Protein AF-A0AAW6P1J0-F1 (afdb_monomer_lite)

pLDDT: mean 87.45, std 14.83, range [31.5, 98.81]

Foldseek 3Di:
DDDCPDCCVVVVHFALLVCLLCPLPDPDPPHRDCAGPLRPPRSLCVVLVVDDQVCNLVSLQVSLVCRLVRCCVPPLRCVVVDPPDDPPRDPAQAPPSSLSSCLLSVHDNVPRLPGPRYPNVVNVVSVPDDDPSHDPPDDDD

Radius of gyration: 16.3 Å; chains: 1; bounding box: 48×37×39 Å

Organism: NCBI:txid53408

Sequence (141 aa):
MHFLDYCNEDMGVRDGLLERLVAPFVPGRGTPPDTATRHLPYRKLFKVFDAAPEKRPALMAKYLDEWYHASRREPYIDQHALENRTDHFFYGYWSWEAAAVTWLLNIDDSSYRDKPFYPRDLMDFARRTPNDAAPSSAPPL

Structure (mmCIF, N/CA/C/O backbone):
data_AF-A0AAW6P1J0-F1
#
_entry.id   AF-A0AAW6P1J0-F1
#
loop_
_atom_site.group_PDB
_atom_site.id
_atom_site.type_symbol
_atom_site.label_atom_id
_atom_site.label_alt_id
_atom_site.label_comp_id
_atom_site.label_asym_id
_atom_site.label_entity_id
_atom_site.label_seq_id
_atom_site.pdbx_PDB_ins_code
_atom_site.Cartn_x
_atom_site.Cartn_y
_atom_site.Cartn_z
_atom_site.occupancy
_atom_site.B_iso_or_equiv
_atom_site.auth_seq_id
_atom_site.auth_comp_id
_atom_site.auth_asym_id
_atom_site.auth_atom_id
_atom_site.pdbx_PDB_model_num
ATOM 1 N N . MET A 1 1 ? 4.643 0.492 22.920 1.00 54.47 1 MET A N 1
ATOM 2 C CA . MET A 1 1 ? 5.483 0.613 21.709 1.00 54.47 1 MET A CA 1
ATOM 3 C C . MET A 1 1 ? 5.644 2.094 21.404 1.00 54.47 1 MET A C 1
ATOM 5 O O . MET A 1 1 ? 4.637 2.786 21.431 1.00 54.47 1 MET A O 1
ATOM 9 N N . HIS A 1 2 ? 6.866 2.596 21.206 1.00 63.38 2 HIS A N 1
ATOM 10 C CA . HIS A 1 2 ? 7.088 3.990 20.802 1.00 63.38 2 HIS A CA 1
ATOM 11 C C . HIS A 1 2 ? 7.192 4.021 19.277 1.00 63.38 2 HIS A C 1
ATOM 13 O O . HIS A 1 2 ? 8.059 3.357 18.712 1.00 63.38 2 HIS A O 1
ATOM 19 N N . PHE A 1 3 ? 6.287 4.730 18.608 1.00 70.06 3 PHE A N 1
ATOM 20 C CA . PHE A 1 3 ? 6.390 4.963 17.171 1.00 70.06 3 PHE A CA 1
ATOM 21 C C . PHE A 1 3 ? 7.527 5.955 16.929 1.00 70.06 3 PHE A C 1
ATOM 23 O O . PHE A 1 3 ? 7.553 7.028 17.531 1.00 70.06 3 PHE A O 1
ATOM 30 N N . LEU A 1 4 ? 8.522 5.562 16.136 1.00 70.69 4 LEU A N 1
ATOM 31 C CA . LEU A 1 4 ? 9.634 6.441 15.791 1.00 70.69 4 LEU A CA 1
ATOM 32 C C . LEU A 1 4 ? 9.227 7.292 14.585 1.00 70.69 4 LEU A C 1
ATOM 34 O O . LEU A 1 4 ? 9.418 6.875 13.446 1.00 70.69 4 LEU A O 1
ATOM 38 N N . ASP A 1 5 ? 8.678 8.475 14.849 1.00 75.62 5 ASP A N 1
ATOM 39 C CA . ASP A 1 5 ? 8.326 9.465 13.825 1.00 75.62 5 ASP A CA 1
ATOM 40 C C . ASP A 1 5 ? 9.413 10.539 13.696 1.00 75.62 5 ASP A C 1
ATOM 42 O O . ASP A 1 5 ? 9.222 11.712 14.011 1.00 75.62 5 ASP A O 1
ATOM 46 N N . TYR A 1 6 ? 10.620 10.103 13.333 1.00 77.75 6 TYR A N 1
ATOM 47 C CA . TYR A 1 6 ? 11.817 10.939 13.408 1.00 77.75 6 TYR A CA 1
ATOM 48 C C . TYR A 1 6 ? 11.698 12.199 12.534 1.00 77.75 6 TYR A C 1
ATOM 50 O O . TYR A 1 6 ? 11.641 12.104 11.309 1.00 77.75 6 TYR A O 1
ATOM 58 N N . CYS A 1 7 ? 11.680 13.371 13.180 1.00 79.56 7 CYS A N 1
ATOM 59 C CA . CYS A 1 7 ? 11.594 14.716 12.591 1.00 79.56 7 CYS A CA 1
ATOM 60 C C . CYS A 1 7 ? 10.341 15.032 11.752 1.00 79.56 7 CYS A C 1
ATOM 62 O O . CYS A 1 7 ? 10.168 16.181 11.356 1.00 79.56 7 CYS A O 1
ATOM 64 N N . ASN A 1 8 ? 9.452 14.076 11.490 1.00 81.44 8 ASN A N 1
ATOM 65 C CA . ASN A 1 8 ? 8.243 14.312 10.698 1.00 81.44 8 ASN A CA 1
ATOM 66 C C . ASN A 1 8 ? 7.275 15.267 11.412 1.00 81.44 8 ASN A C 1
ATOM 68 O O . ASN A 1 8 ? 6.837 16.249 10.811 1.00 81.44 8 ASN A O 1
ATOM 72 N N . GLU A 1 9 ? 7.010 15.041 12.705 1.00 77.88 9 GLU A N 1
ATOM 73 C CA . GLU A 1 9 ? 6.205 15.954 13.532 1.00 77.88 9 GLU A CA 1
ATOM 74 C C . GLU A 1 9 ? 6.817 17.359 13.589 1.00 77.88 9 GLU A C 1
ATOM 76 O O . GLU A 1 9 ? 6.122 18.337 13.310 1.00 77.88 9 GLU A O 1
ATOM 81 N N . ASP A 1 10 ? 8.124 17.456 13.854 1.00 83.00 10 ASP A N 1
ATOM 82 C CA . ASP A 1 10 ? 8.849 18.732 13.947 1.00 83.00 10 ASP A CA 1
ATOM 83 C C . ASP A 1 10 ? 8.834 19.517 12.626 1.00 83.00 10 ASP A C 1
ATOM 85 O O . ASP A 1 10 ? 8.790 20.747 12.618 1.00 83.00 10 ASP A O 1
ATOM 89 N N . MET A 1 11 ? 8.854 18.812 11.492 1.00 85.12 11 MET A N 1
ATOM 90 C CA . MET A 1 11 ? 8.781 19.405 10.155 1.00 85.12 11 MET A CA 1
ATOM 91 C C . MET A 1 11 ? 7.340 19.652 9.682 1.00 85.12 11 MET A C 1
ATOM 93 O O . MET A 1 11 ? 7.142 20.164 8.578 1.00 85.12 11 MET A O 1
ATOM 97 N N . GLY A 1 12 ? 6.328 19.285 10.475 1.00 84.38 12 GLY A N 1
ATOM 98 C CA . GLY A 1 12 ? 4.919 19.380 10.089 1.00 84.38 12 GLY A CA 1
ATOM 99 C C . GLY A 1 12 ? 4.545 18.472 8.911 1.00 84.38 12 GLY A C 1
ATOM 100 O O . GLY A 1 12 ? 3.586 18.756 8.189 1.00 84.38 12 GLY A O 1
ATOM 101 N N . VAL A 1 13 ? 5.301 17.394 8.689 1.00 86.19 13 VAL A N 1
ATOM 102 C CA . VAL A 1 13 ? 5.110 16.442 7.591 1.00 86.19 13 VAL A CA 1
ATOM 103 C C . VAL A 1 13 ? 4.441 15.188 8.134 1.00 86.19 13 VAL A C 1
ATOM 105 O O . VAL A 1 13 ? 4.951 14.541 9.037 1.00 86.19 13 VAL A O 1
ATOM 108 N N . ARG A 1 14 ? 3.308 14.802 7.545 1.00 89.38 14 ARG A N 1
ATOM 109 C CA . ARG A 1 14 ? 2.645 13.524 7.830 1.00 89.38 14 ARG A CA 1
ATOM 110 C C . ARG A 1 14 ? 2.297 12.832 6.525 1.00 89.38 14 ARG A C 1
ATOM 112 O O . ARG A 1 14 ? 1.667 13.431 5.653 1.00 89.38 14 ARG A O 1
ATOM 119 N N . ASP A 1 15 ? 2.710 11.579 6.388 1.00 93.00 15 ASP A N 1
ATOM 120 C CA . ASP A 1 15 ? 2.402 10.776 5.208 1.00 93.00 15 ASP A CA 1
ATOM 121 C C . ASP A 1 15 ? 1.063 10.056 5.397 1.00 93.00 15 ASP A C 1
ATOM 123 O O . ASP A 1 15 ? 0.881 9.281 6.332 1.00 93.00 15 ASP A O 1
ATOM 127 N N . GLY A 1 16 ? 0.116 10.291 4.492 1.00 94.81 16 GLY A N 1
ATOM 128 C CA . GLY A 1 16 ? -1.230 9.740 4.586 1.00 94.81 16 GLY A CA 1
ATOM 129 C C . GLY A 1 16 ? -1.311 8.215 4.541 1.00 94.81 16 GLY A C 1
ATOM 130 O O . GLY A 1 16 ? -2.282 7.663 5.059 1.00 94.81 16 GLY A O 1
ATOM 131 N N . LEU A 1 17 ? -0.338 7.516 3.941 1.00 96.19 17 LEU A N 1
ATOM 132 C CA . LEU A 1 17 ? -0.296 6.053 3.978 1.00 96.19 17 LEU A CA 1
ATOM 133 C C . LEU A 1 17 ? 0.261 5.576 5.316 1.00 96.19 17 LEU A C 1
ATOM 135 O O . LEU A 1 17 ? -0.336 4.694 5.929 1.00 96.19 17 LEU A O 1
ATOM 139 N N . LEU A 1 18 ? 1.364 6.169 5.780 1.00 93.56 18 LEU A N 1
ATOM 140 C CA . LEU A 1 18 ? 1.956 5.803 7.068 1.00 93.56 18 LEU A CA 1
ATOM 141 C C . LEU A 1 18 ? 0.975 6.046 8.216 1.00 93.56 18 LEU A C 1
ATOM 143 O O . LEU A 1 18 ? 0.751 5.136 9.005 1.00 93.56 18 LEU A O 1
ATOM 147 N N . GLU A 1 19 ? 0.315 7.206 8.256 1.00 93.44 19 GLU A N 1
ATOM 148 C CA . GLU A 1 19 ? -0.682 7.530 9.287 1.00 93.44 19 GLU A CA 1
ATOM 149 C C . GLU A 1 19 ? -1.848 6.525 9.296 1.00 93.44 19 GLU A C 1
ATOM 151 O O . GLU A 1 19 ? -2.294 6.100 10.359 1.00 93.44 19 GLU A O 1
ATOM 156 N N . ARG A 1 20 ? -2.301 6.058 8.123 1.00 95.00 20 ARG A N 1
ATOM 157 C CA . ARG A 1 20 ? -3.322 4.997 8.028 1.00 95.00 20 ARG A CA 1
ATOM 158 C C . ARG A 1 20 ? -2.809 3.642 8.525 1.00 95.00 20 ARG A C 1
ATOM 160 O O . ARG A 1 20 ? -3.563 2.911 9.162 1.00 95.00 20 ARG A O 1
ATOM 167 N N . LEU A 1 21 ? -1.548 3.304 8.244 1.00 94.31 21 LEU A N 1
ATOM 168 C CA . LEU A 1 21 ? -0.937 2.043 8.675 1.00 94.31 21 LEU A CA 1
ATOM 169 C C . LEU A 1 21 ? -0.724 1.986 10.191 1.00 94.31 21 LEU A C 1
ATOM 171 O O . LEU A 1 21 ? -0.869 0.920 10.786 1.00 94.31 21 LEU A O 1
ATOM 175 N N . VAL A 1 22 ? -0.388 3.116 10.819 1.00 91.31 22 VAL A N 1
ATOM 176 C CA . VAL A 1 22 ? -0.044 3.156 12.249 1.00 91.31 22 VAL A CA 1
ATOM 177 C C . VAL A 1 22 ? -1.216 3.502 13.160 1.00 91.31 22 VAL A C 1
ATOM 179 O O . VAL A 1 22 ? -1.124 3.252 14.361 1.00 91.31 22 VAL A O 1
ATOM 182 N N . ALA A 1 23 ? -2.319 4.028 12.615 1.00 91.25 23 ALA A N 1
ATOM 183 C CA . ALA A 1 23 ? -3.485 4.460 13.388 1.00 91.25 23 ALA A CA 1
ATOM 184 C C . ALA A 1 23 ? -3.994 3.423 14.414 1.00 91.25 23 ALA A C 1
ATOM 186 O O . ALA A 1 23 ? -4.308 3.827 15.534 1.00 91.25 23 ALA A O 1
ATOM 187 N N . PRO A 1 24 ? -4.030 2.104 14.121 1.00 89.75 24 PRO A N 1
ATOM 188 C CA . PRO A 1 24 ? -4.471 1.117 15.112 1.00 89.75 24 PRO A CA 1
ATOM 189 C C . PRO A 1 24 ? -3.508 0.916 16.292 1.00 89.75 24 PRO A C 1
ATOM 191 O O . PRO A 1 24 ? -3.913 0.391 17.325 1.00 89.75 24 PRO A O 1
ATOM 194 N N . PHE A 1 25 ? -2.245 1.324 16.154 1.00 87.88 25 PHE A N 1
ATOM 195 C CA . PHE A 1 25 ? -1.186 1.090 17.143 1.00 87.88 25 PHE A CA 1
ATOM 196 C C . PHE A 1 25 ? -0.780 2.361 17.901 1.00 87.88 25 PHE A C 1
ATOM 198 O O . PHE A 1 25 ? -0.164 2.272 18.964 1.00 87.88 25 PHE A O 1
ATOM 205 N N . VAL A 1 26 ? -1.093 3.540 17.354 1.00 87.81 26 VAL A N 1
ATOM 206 C CA . VAL A 1 26 ? -0.670 4.841 17.886 1.00 87.81 26 VAL A CA 1
ATOM 207 C C . VAL A 1 26 ? -1.879 5.784 17.946 1.00 87.81 26 VAL A C 1
ATOM 209 O O . VAL A 1 26 ? -2.178 6.471 16.965 1.00 87.81 26 VAL A O 1
ATOM 212 N N . PRO A 1 27 ? -2.613 5.825 19.075 1.00 84.75 27 PRO A N 1
ATOM 213 C CA . PRO A 1 27 ? -3.771 6.701 19.212 1.00 84.75 27 PRO A CA 1
ATOM 214 C C . PRO A 1 27 ? -3.357 8.179 19.260 1.00 84.75 27 PRO A C 1
ATOM 216 O O . PRO A 1 27 ? -2.211 8.518 19.546 1.00 84.75 27 PRO A O 1
ATOM 219 N N . GLY A 1 28 ? -4.313 9.080 19.015 1.00 86.56 28 GLY A N 1
ATOM 220 C CA . GLY A 1 28 ? -4.110 10.524 19.192 1.00 86.56 28 GLY A CA 1
ATOM 221 C C . GLY A 1 28 ? -3.412 11.247 18.035 1.00 86.56 28 GLY A C 1
ATOM 222 O O . GLY A 1 28 ? -3.165 12.442 18.146 1.00 86.56 28 GLY A O 1
ATOM 223 N N . ARG A 1 29 ? -3.150 10.574 16.906 1.00 85.25 29 ARG A N 1
ATOM 224 C CA . ARG A 1 29 ? -2.533 11.197 15.716 1.00 85.25 29 ARG A CA 1
ATOM 225 C C . ARG A 1 29 ? -3.507 11.972 14.814 1.00 85.25 29 ARG A C 1
ATOM 227 O O . ARG A 1 29 ? -3.082 12.686 13.907 1.00 85.25 29 ARG A O 1
ATOM 234 N N . GLY A 1 30 ? -4.810 11.903 15.090 1.00 88.38 30 GLY A N 1
ATOM 235 C CA . GLY A 1 30 ? -5.856 12.611 14.341 1.00 88.38 30 GLY A CA 1
ATOM 236 C C . GLY A 1 30 ? -6.164 11.986 12.976 1.00 88.38 30 GLY A C 1
ATOM 237 O O . GLY A 1 30 ? -5.830 10.833 12.718 1.00 88.38 30 GLY A O 1
ATOM 238 N N . THR A 1 31 ? -6.838 12.741 12.104 1.00 90.75 31 THR A N 1
ATOM 239 C CA . THR A 1 31 ? -7.212 12.265 10.763 1.00 90.75 31 THR A CA 1
ATOM 240 C C . THR A 1 31 ? -5.980 12.173 9.854 1.00 90.75 31 THR A C 1
ATOM 242 O O . THR A 1 31 ? -5.281 13.183 9.698 1.00 90.75 31 THR A O 1
ATOM 245 N N . PRO A 1 32 ? -5.718 11.012 9.219 1.00 92.94 32 PRO A N 1
ATOM 246 C CA . PRO A 1 32 ? -4.639 10.871 8.250 1.00 92.94 32 PRO A CA 1
ATOM 247 C C . PRO A 1 32 ? -4.781 11.862 7.084 1.00 92.94 32 PRO A C 1
ATOM 249 O O . PRO A 1 32 ? -5.886 12.024 6.562 1.00 92.94 32 PRO A O 1
ATOM 252 N N . PRO A 1 33 ? -3.690 12.496 6.622 1.00 94.00 33 PRO A N 1
ATOM 253 C CA . PRO A 1 33 ? -3.727 13.351 5.441 1.00 94.00 33 PRO A CA 1
ATOM 254 C C . PRO A 1 33 ? -4.191 12.606 4.187 1.00 94.00 33 PRO A C 1
ATOM 256 O O . PRO A 1 33 ? -3.909 11.421 4.000 1.00 94.00 33 PRO A O 1
ATOM 259 N N . ASP A 1 34 ? -4.802 13.332 3.255 1.00 93.50 34 ASP A N 1
ATOM 2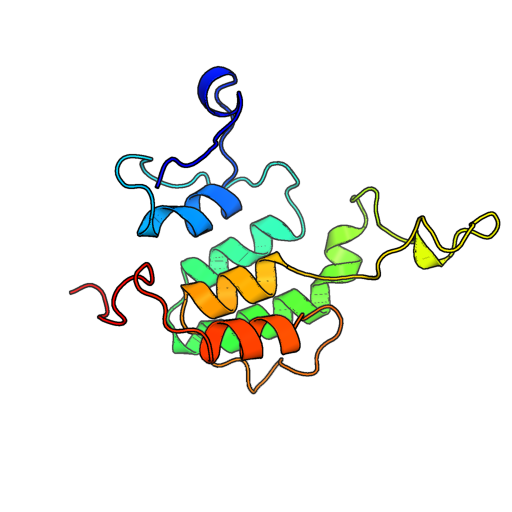60 C CA . ASP A 1 34 ? -5.131 12.818 1.922 1.00 93.50 34 ASP A CA 1
ATOM 261 C C . ASP A 1 34 ? -3.988 13.003 0.924 1.00 93.50 34 ASP A C 1
ATOM 263 O O . ASP A 1 34 ? -4.201 12.999 -0.285 1.00 93.50 34 ASP A O 1
ATOM 267 N N . THR A 1 35 ? -2.749 13.124 1.391 1.00 93.50 35 THR A N 1
ATOM 268 C CA . THR A 1 35 ? -1.534 13.168 0.571 1.00 93.50 35 THR A CA 1
ATOM 269 C C . THR A 1 35 ? -0.533 12.132 1.068 1.00 93.50 35 THR A C 1
ATOM 271 O O . THR A 1 35 ? -0.430 11.880 2.261 1.00 93.50 35 THR A O 1
ATOM 274 N N . ALA A 1 36 ? 0.213 11.521 0.149 1.00 92.75 36 ALA A N 1
ATOM 275 C CA . ALA A 1 36 ? 1.404 10.736 0.472 1.00 92.75 36 ALA A CA 1
ATOM 276 C C . ALA A 1 36 ? 2.632 11.533 0.020 1.00 92.75 36 ALA A C 1
ATOM 278 O O . ALA A 1 36 ? 2.583 12.151 -1.048 1.00 92.75 36 ALA A O 1
ATOM 279 N N . THR A 1 37 ? 3.724 11.492 0.781 1.00 90.19 37 THR A N 1
ATOM 280 C CA . THR A 1 37 ? 4.973 12.230 0.527 1.00 90.19 37 THR A CA 1
ATOM 281 C C . THR A 1 37 ? 5.528 11.925 -0.862 1.00 90.19 37 THR A C 1
ATOM 283 O O . THR A 1 37 ? 5.946 12.821 -1.591 1.00 90.19 37 THR A O 1
ATOM 286 N N . ARG A 1 38 ? 5.459 10.655 -1.272 1.00 89.50 38 ARG A N 1
ATOM 287 C CA . ARG A 1 38 ? 5.860 10.185 -2.608 1.00 89.50 38 ARG A CA 1
ATOM 288 C C . ARG A 1 38 ? 4.692 10.069 -3.597 1.00 89.50 38 ARG A C 1
ATOM 290 O O . ARG A 1 38 ? 4.854 9.596 -4.710 1.00 89.50 38 ARG A O 1
ATOM 297 N N . HIS A 1 39 ? 3.503 10.545 -3.230 1.00 93.50 39 HIS A N 1
ATOM 298 C CA . HIS A 1 39 ? 2.276 10.498 -4.027 1.00 93.50 39 HIS A CA 1
ATOM 299 C C . HIS A 1 39 ? 1.968 9.113 -4.635 1.00 93.50 39 HIS A C 1
ATOM 301 O O . HIS A 1 39 ? 1.300 8.320 -3.981 1.00 93.50 39 HIS A O 1
ATOM 307 N N . LEU A 1 40 ? 2.399 8.804 -5.865 1.00 95.31 40 LEU A N 1
ATOM 308 C CA . LEU A 1 40 ? 2.192 7.487 -6.485 1.00 95.31 40 LEU A CA 1
ATOM 309 C C . LEU A 1 40 ? 3.390 6.559 -6.221 1.00 95.31 40 LEU A C 1
ATOM 311 O O . LEU A 1 40 ? 4.516 7.033 -6.255 1.00 95.31 40 LEU A O 1
ATOM 315 N N . PRO A 1 41 ? 3.163 5.248 -6.024 1.00 95.62 41 PRO A N 1
ATOM 316 C CA . PRO A 1 41 ? 1.873 4.556 -6.101 1.00 95.62 41 PRO A CA 1
ATOM 317 C C . PRO A 1 41 ? 1.021 4.717 -4.830 1.00 95.62 41 PRO A C 1
ATOM 319 O O . PRO A 1 41 ? -0.187 4.508 -4.879 1.00 95.62 41 PRO A O 1
ATOM 322 N N . TYR A 1 42 ? 1.625 5.131 -3.718 1.00 96.75 42 TYR A N 1
ATOM 323 C CA . TYR A 1 42 ? 1.109 5.038 -2.346 1.00 96.75 42 TYR A CA 1
ATOM 324 C C . TYR A 1 42 ? -0.299 5.607 -2.125 1.00 96.75 42 TYR A C 1
ATOM 326 O O . TYR A 1 42 ? -1.153 4.941 -1.544 1.00 96.75 42 TYR A O 1
ATOM 334 N N . ARG A 1 43 ? -0.605 6.788 -2.673 1.00 96.25 43 ARG A N 1
ATOM 335 C CA . ARG A 1 43 ? -1.931 7.426 -2.586 1.00 96.25 43 ARG A CA 1
ATOM 336 C C . ARG A 1 43 ? -3.050 6.532 -3.130 1.00 96.25 43 ARG A C 1
ATOM 338 O O . ARG A 1 43 ? -4.185 6.618 -2.668 1.00 96.25 43 ARG A O 1
ATOM 345 N N . LYS A 1 44 ? -2.767 5.654 -4.104 1.00 97.19 44 LYS A N 1
ATOM 346 C CA . LYS A 1 44 ? -3.779 4.736 -4.659 1.00 97.19 44 LYS A CA 1
ATOM 347 C C . LYS A 1 44 ? -4.318 3.757 -3.616 1.00 97.19 44 LYS A C 1
ATOM 349 O O . LYS A 1 44 ? -5.392 3.217 -3.859 1.00 97.19 44 LYS A O 1
ATOM 354 N N . LEU A 1 45 ? -3.626 3.539 -2.496 1.00 98.12 45 LEU A N 1
ATOM 355 C CA . LEU A 1 45 ? -4.095 2.670 -1.417 1.00 98.12 45 LEU A CA 1
ATOM 356 C C . LEU A 1 45 ? -5.156 3.331 -0.532 1.00 98.12 45 LEU A C 1
ATOM 358 O O . LEU A 1 45 ? -5.881 2.610 0.138 1.00 98.12 45 LEU A O 1
ATOM 362 N N . PHE A 1 46 ? -5.329 4.659 -0.556 1.00 98.00 46 PHE A N 1
ATOM 363 C CA . PHE A 1 46 ? -6.286 5.339 0.337 1.00 98.00 46 PHE A CA 1
ATOM 364 C C . PHE A 1 46 ? -7.715 4.830 0.132 1.00 98.00 46 PHE A C 1
ATOM 366 O O . PHE A 1 46 ? -8.372 4.426 1.084 1.00 98.00 46 PHE A O 1
ATOM 373 N N . LYS A 1 47 ? -8.124 4.656 -1.131 1.00 97.50 47 LYS A N 1
ATOM 374 C CA . LYS A 1 47 ? -9.424 4.064 -1.484 1.00 97.50 47 LYS A CA 1
ATOM 375 C C . LYS A 1 47 ? -9.629 2.638 -0.952 1.00 97.50 47 LYS A C 1
ATOM 377 O O . LYS A 1 47 ? -10.761 2.184 -0.919 1.00 97.50 47 LYS A O 1
ATOM 382 N N . VAL A 1 48 ? -8.562 1.899 -0.623 1.00 98.38 48 VAL A N 1
ATOM 383 C CA . VAL A 1 48 ? -8.664 0.553 -0.032 1.00 98.38 48 VAL A CA 1
ATOM 384 C C . VAL A 1 48 ? -9.063 0.662 1.438 1.00 98.38 48 VAL A C 1
ATOM 386 O O . VAL A 1 48 ? -9.920 -0.097 1.884 1.00 98.38 48 VAL A O 1
ATOM 389 N N . PHE A 1 49 ? -8.505 1.637 2.161 1.00 97.62 49 PHE A N 1
ATOM 390 C CA . PHE A 1 49 ? -8.910 1.946 3.535 1.00 97.62 49 PHE A CA 1
ATOM 391 C C . PHE A 1 49 ? -10.359 2.438 3.595 1.00 97.62 49 PHE A C 1
ATOM 393 O O . PHE A 1 49 ? -11.122 1.976 4.440 1.00 97.62 49 PHE A O 1
ATOM 400 N N . ASP A 1 50 ? -10.753 3.294 2.651 1.00 96.75 50 ASP A N 1
ATOM 401 C CA . ASP A 1 50 ? -12.098 3.887 2.611 1.00 96.75 50 ASP A CA 1
ATOM 402 C C . ASP A 1 50 ? -13.174 2.918 2.077 1.00 96.75 50 ASP A C 1
ATOM 404 O O . ASP A 1 50 ? -14.373 3.185 2.161 1.00 96.75 50 ASP A O 1
ATOM 408 N N . ALA A 1 51 ? -12.769 1.791 1.484 1.00 97.94 51 ALA A N 1
ATOM 409 C CA . ALA A 1 51 ? -13.686 0.827 0.893 1.00 97.94 51 ALA A CA 1
ATOM 410 C C . ALA A 1 51 ? -14.262 -0.157 1.919 1.00 97.94 51 ALA A C 1
ATOM 412 O O . ALA A 1 51 ? -13.580 -0.608 2.846 1.00 97.94 51 ALA A O 1
ATOM 413 N N . ALA A 1 52 ? -15.504 -0.575 1.656 1.00 97.94 52 ALA A N 1
ATOM 414 C CA . ALA A 1 52 ? -16.123 -1.725 2.308 1.00 97.94 52 ALA A CA 1
ATOM 415 C C . ALA A 1 52 ? -15.279 -3.001 2.090 1.00 97.94 52 ALA A C 1
ATOM 417 O O . ALA A 1 52 ? -14.699 -3.142 1.001 1.00 97.94 52 ALA A O 1
ATOM 418 N N . PRO A 1 53 ? -15.206 -3.922 3.075 1.00 98.06 53 PRO A N 1
ATOM 419 C CA . PRO A 1 53 ? -14.326 -5.094 3.036 1.00 98.06 53 PRO A CA 1
ATOM 420 C C . PRO A 1 53 ? -14.400 -5.902 1.736 1.00 98.06 53 PRO A C 1
ATOM 422 O O . PRO A 1 53 ? -13.369 -6.270 1.181 1.00 98.06 53 PRO A O 1
ATOM 425 N N . GLU A 1 54 ? -15.595 -6.077 1.176 1.00 97.75 54 GLU A N 1
ATOM 426 C CA . GLU A 1 54 ? -15.863 -6.899 -0.010 1.00 97.75 54 GLU A CA 1
ATOM 427 C C . GLU A 1 54 ? -15.270 -6.294 -1.292 1.00 97.75 54 GLU A C 1
ATOM 429 O O . GLU A 1 54 ? -15.026 -6.991 -2.275 1.00 97.75 54 GLU A O 1
ATOM 434 N N . LYS A 1 55 ? -15.018 -4.979 -1.298 1.00 98.56 55 LYS A N 1
ATOM 435 C CA . LYS A 1 55 ? -14.428 -4.261 -2.438 1.00 98.56 55 LYS A CA 1
ATOM 436 C C . LYS A 1 55 ? -12.903 -4.203 -2.369 1.00 98.56 55 LYS A C 1
ATOM 438 O O . LYS A 1 55 ? -12.258 -3.934 -3.385 1.00 98.56 55 LYS A O 1
ATOM 443 N N . ARG A 1 56 ? -12.313 -4.431 -1.191 1.00 98.69 56 ARG A N 1
ATOM 444 C CA . ARG A 1 56 ? -10.868 -4.281 -0.963 1.00 98.69 56 ARG A CA 1
ATOM 445 C C . ARG A 1 56 ? -10.022 -5.231 -1.818 1.00 98.69 56 ARG A C 1
ATOM 447 O O . ARG A 1 56 ? -9.074 -4.722 -2.419 1.00 98.69 56 ARG A O 1
ATOM 454 N N . PRO A 1 57 ? -10.358 -6.531 -1.988 1.00 98.75 57 PRO A N 1
ATOM 455 C CA . PRO A 1 57 ? -9.553 -7.431 -2.816 1.00 98.75 57 PRO A CA 1
ATOM 456 C C . PRO A 1 57 ? -9.414 -6.956 -4.265 1.00 98.75 57 PRO A C 1
ATOM 458 O O . PRO A 1 57 ? -8.311 -6.892 -4.802 1.00 98.75 57 PRO A O 1
ATOM 461 N N . ALA A 1 58 ? -10.515 -6.515 -4.882 1.00 98.69 58 ALA A N 1
ATOM 462 C CA . ALA A 1 58 ? -10.499 -6.003 -6.252 1.00 98.69 58 ALA A CA 1
ATOM 463 C C . ALA A 1 58 ? -9.666 -4.714 -6.387 1.00 98.69 58 ALA A C 1
ATOM 465 O O . ALA A 1 58 ? -8.966 -4.510 -7.382 1.00 98.69 58 ALA A O 1
ATOM 466 N N . LEU A 1 59 ? -9.711 -3.836 -5.380 1.00 98.81 59 LEU A N 1
ATOM 467 C CA . LEU A 1 59 ? -8.910 -2.612 -5.364 1.00 98.81 59 LEU A CA 1
ATOM 468 C C . LEU A 1 59 ? -7.415 -2.899 -5.172 1.00 98.81 59 LEU A C 1
ATOM 470 O O . LEU A 1 59 ? -6.605 -2.231 -5.817 1.00 98.81 59 LEU A O 1
ATOM 474 N N . MET A 1 60 ? -7.067 -3.887 -4.343 1.00 98.75 60 MET A N 1
ATOM 475 C CA . MET A 1 60 ? -5.696 -4.373 -4.156 1.00 98.75 60 MET A CA 1
ATOM 476 C C . MET A 1 60 ? -5.149 -5.026 -5.425 1.00 98.75 60 MET A C 1
ATOM 478 O O . MET A 1 60 ? -4.047 -4.694 -5.859 1.00 98.75 60 MET A O 1
ATOM 482 N N . ALA A 1 61 ? -5.942 -5.875 -6.080 1.00 98.62 61 ALA A N 1
ATOM 483 C CA . ALA A 1 61 ? -5.578 -6.490 -7.351 1.00 98.62 61 ALA A CA 1
ATOM 484 C C . ALA A 1 61 ? -5.243 -5.425 -8.409 1.00 98.62 61 ALA A C 1
ATOM 486 O O . ALA A 1 61 ? -4.172 -5.466 -9.013 1.00 98.62 61 ALA A O 1
ATOM 487 N N . LYS A 1 62 ? -6.113 -4.415 -8.555 1.00 98.62 62 LYS A N 1
ATOM 488 C CA . LYS A 1 62 ? -5.883 -3.282 -9.461 1.00 98.62 62 LYS A CA 1
ATOM 489 C C . LYS A 1 62 ? -4.650 -2.461 -9.077 1.00 98.62 62 LYS A C 1
ATOM 491 O O . LYS A 1 62 ? -3.944 -1.970 -9.950 1.00 98.62 62 LYS A O 1
ATOM 496 N N . TYR A 1 63 ? -4.412 -2.261 -7.784 1.00 98.56 63 TYR A N 1
ATOM 497 C CA . TYR A 1 63 ? -3.233 -1.545 -7.307 1.00 98.56 63 TYR A CA 1
ATOM 498 C C . TYR A 1 63 ? -1.938 -2.247 -7.733 1.00 98.56 63 TYR A C 1
ATOM 500 O O . TYR A 1 63 ? -1.048 -1.584 -8.259 1.00 98.56 63 TYR A O 1
ATOM 508 N N . LEU A 1 64 ? -1.865 -3.570 -7.560 1.00 98.50 64 LEU A N 1
ATOM 509 C CA . LEU A 1 64 ? -0.702 -4.376 -7.937 1.00 98.50 64 LEU A CA 1
ATOM 510 C C . LEU A 1 64 ? -0.474 -4.391 -9.455 1.00 98.50 64 LEU A C 1
ATOM 512 O O . LEU A 1 64 ? 0.666 -4.256 -9.889 1.00 98.50 64 LEU A O 1
ATOM 516 N N . ASP A 1 65 ? -1.544 -4.449 -10.258 1.00 98.31 65 ASP A N 1
ATOM 517 C CA . ASP A 1 65 ? -1.452 -4.340 -11.726 1.00 98.31 65 ASP A CA 1
ATOM 518 C C . ASP A 1 65 ? -0.858 -2.998 -12.180 1.00 98.31 65 ASP A C 1
ATOM 520 O O . ASP A 1 65 ? -0.150 -2.913 -13.182 1.00 98.31 65 ASP A O 1
ATOM 524 N N . GLU A 1 66 ? -1.131 -1.929 -11.433 1.00 97.62 66 GLU A N 1
ATOM 525 C CA . GLU A 1 66 ? -0.662 -0.581 -11.746 1.00 97.62 66 GLU A CA 1
ATOM 526 C C . GLU A 1 66 ? 0.671 -0.232 -11.066 1.00 97.62 66 GLU A C 1
ATOM 528 O O . GLU A 1 66 ? 1.248 0.805 -11.401 1.00 97.62 66 GLU A O 1
ATOM 533 N N . TRP A 1 67 ? 1.155 -1.048 -10.121 1.00 98.00 67 TRP A N 1
ATOM 534 C CA . TRP A 1 67 ? 2.198 -0.670 -9.162 1.00 98.00 67 TRP A CA 1
ATOM 535 C C . TRP A 1 67 ? 3.469 -0.173 -9.850 1.00 98.00 67 TRP A C 1
ATOM 537 O O . TRP A 1 67 ? 3.846 0.983 -9.673 1.00 98.00 67 TRP A O 1
ATOM 547 N N . TYR A 1 68 ? 4.064 -0.990 -10.722 1.00 96.56 68 TYR A N 1
ATOM 548 C CA . TYR A 1 68 ? 5.328 -0.658 -11.386 1.00 96.56 68 TYR A CA 1
ATOM 549 C C . TYR A 1 68 ? 5.240 0.636 -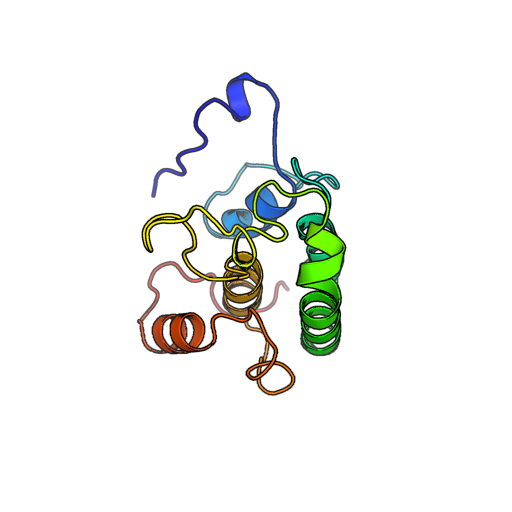12.206 1.00 96.56 68 TYR A C 1
ATOM 551 O O . TYR A 1 68 ? 6.046 1.554 -12.053 1.00 96.56 68 TYR A O 1
ATOM 559 N N . HIS A 1 69 ? 4.203 0.762 -13.038 1.00 96.19 69 HIS A N 1
ATOM 560 C CA . HIS A 1 69 ? 4.004 1.945 -13.878 1.00 96.19 69 HIS A CA 1
ATOM 561 C C . HIS A 1 69 ? 3.616 3.195 -13.076 1.00 96.19 69 HIS A C 1
ATOM 563 O O . HIS A 1 69 ? 3.931 4.327 -13.473 1.00 96.19 69 HIS A O 1
ATOM 569 N N . ALA A 1 70 ? 2.921 3.027 -11.951 1.00 96.56 70 ALA A N 1
ATOM 570 C CA . ALA A 1 70 ? 2.617 4.111 -11.028 1.00 96.56 70 ALA A CA 1
ATOM 571 C C . ALA A 1 70 ? 3.876 4.593 -10.289 1.00 96.56 70 ALA A C 1
ATOM 573 O O . ALA A 1 70 ? 3.982 5.792 -10.032 1.00 96.56 70 ALA A O 1
ATOM 574 N N . SER A 1 71 ? 4.845 3.705 -10.061 1.00 95.31 71 SER A N 1
ATOM 575 C CA . SER A 1 71 ? 6.154 3.989 -9.463 1.00 95.31 71 SER A CA 1
ATOM 576 C C . SER A 1 71 ? 7.186 4.594 -10.417 1.00 95.31 71 SER A C 1
ATOM 578 O O . SER A 1 71 ? 8.326 4.804 -10.023 1.00 95.31 71 SER A O 1
ATOM 580 N N . ARG A 1 72 ? 6.833 4.943 -11.661 1.00 94.06 72 ARG A N 1
ATOM 581 C CA . ARG A 1 72 ? 7.787 5.451 -12.676 1.00 94.06 72 ARG A CA 1
ATOM 582 C C . ARG A 1 72 ? 8.569 6.725 -12.316 1.00 94.06 72 ARG A C 1
ATOM 584 O O . ARG A 1 72 ? 9.432 7.143 -13.076 1.00 94.06 72 ARG A O 1
ATOM 591 N N . ARG A 1 73 ? 8.202 7.405 -11.227 1.00 92.25 73 ARG A N 1
ATOM 592 C CA . ARG A 1 73 ? 8.900 8.595 -10.706 1.00 92.25 73 ARG A CA 1
ATOM 593 C C . ARG A 1 73 ? 9.762 8.283 -9.482 1.00 92.25 73 ARG A C 1
ATOM 595 O O . ARG A 1 73 ? 10.414 9.184 -8.962 1.00 92.25 73 ARG A O 1
ATOM 602 N N . GLU A 1 74 ? 9.746 7.039 -9.019 1.00 90.62 74 GLU A N 1
ATOM 603 C CA . GLU A 1 74 ? 10.544 6.610 -7.886 1.00 90.62 74 GLU A CA 1
ATOM 604 C C . GLU A 1 74 ? 11.982 6.293 -8.311 1.00 90.62 74 GLU A C 1
ATOM 606 O O . GLU A 1 74 ? 12.195 5.764 -9.404 1.00 90.62 74 GLU A O 1
ATOM 611 N N . PRO A 1 75 ? 12.982 6.544 -7.445 1.00 87.69 75 PRO A N 1
ATOM 612 C CA . PRO A 1 75 ? 14.392 6.311 -7.772 1.00 87.69 75 PRO A CA 1
ATOM 613 C C . PRO A 1 75 ? 14.740 4.853 -8.097 1.00 87.69 75 PRO A C 1
ATOM 615 O O . PRO A 1 75 ? 15.816 4.585 -8.628 1.00 87.69 75 PRO A O 1
ATOM 618 N N . TYR A 1 76 ? 13.869 3.907 -7.728 1.00 85.81 76 TYR A N 1
ATOM 619 C CA . TYR A 1 76 ? 14.069 2.480 -7.966 1.00 85.81 76 TYR A CA 1
ATOM 620 C C . TYR A 1 76 ? 13.581 1.986 -9.333 1.00 85.81 76 TYR A C 1
ATOM 622 O O . TYR A 1 76 ? 13.840 0.830 -9.684 1.00 85.81 76 TYR A O 1
ATOM 630 N N . ILE A 1 77 ? 12.879 2.816 -10.112 1.00 89.00 77 ILE A N 1
ATOM 631 C CA . ILE A 1 77 ? 12.411 2.416 -11.443 1.00 89.00 77 ILE A CA 1
ATOM 632 C C . ILE A 1 77 ? 13.601 2.036 -12.339 1.00 89.00 77 ILE A C 1
ATOM 634 O O . ILE A 1 77 ? 14.657 2.660 -12.265 1.00 89.00 77 ILE A O 1
ATOM 638 N N . ASP A 1 78 ? 13.458 0.962 -13.121 1.00 90.12 78 ASP A N 1
ATOM 639 C CA . ASP A 1 78 ? 14.460 0.443 -14.071 1.00 90.12 78 ASP A CA 1
ATOM 640 C C . ASP A 1 78 ? 15.850 0.121 -13.486 1.00 90.12 78 ASP A C 1
ATOM 642 O O . ASP A 1 78 ? 16.783 -0.220 -14.211 1.00 90.12 78 ASP A O 1
ATOM 646 N N . GLN A 1 79 ? 15.995 0.115 -12.157 1.00 87.56 79 GLN A N 1
ATOM 647 C CA . GLN A 1 79 ? 17.239 -0.262 -11.482 1.00 87.56 79 GLN A CA 1
ATOM 648 C C . GLN A 1 79 ? 17.721 -1.688 -11.793 1.00 87.56 79 GLN A C 1
ATOM 650 O O . GLN A 1 79 ? 18.901 -1.985 -11.590 1.00 87.56 79 GLN A O 1
ATOM 655 N N . HIS A 1 80 ? 16.828 -2.560 -12.268 1.00 86.69 80 HIS A N 1
ATOM 656 C CA . HIS A 1 80 ? 17.152 -3.908 -12.734 1.00 86.69 80 HIS A CA 1
ATOM 657 C C . HIS A 1 80 ? 17.896 -3.926 -14.084 1.00 86.69 80 HIS A C 1
ATOM 659 O O . HIS A 1 80 ? 18.558 -4.913 -14.384 1.00 86.69 80 HIS A O 1
ATOM 665 N N . ALA A 1 81 ? 17.799 -2.860 -14.887 1.00 86.44 81 ALA A N 1
ATOM 666 C CA . ALA A 1 81 ? 18.347 -2.774 -16.245 1.00 86.44 81 ALA A CA 1
ATOM 667 C C . ALA A 1 81 ? 19.692 -2.021 -16.327 1.00 86.44 81 ALA A C 1
ATOM 669 O O . ALA A 1 81 ? 20.214 -1.793 -17.415 1.00 86.44 81 ALA A O 1
ATOM 670 N N . LEU A 1 82 ? 20.259 -1.602 -15.193 1.00 82.94 82 LEU A N 1
ATOM 671 C CA . LEU A 1 82 ? 21.526 -0.871 -15.167 1.00 82.94 82 LEU A CA 1
ATOM 672 C C . LEU A 1 82 ? 22.700 -1.826 -15.459 1.00 82.94 82 LEU A C 1
ATOM 674 O O . LEU A 1 82 ? 22.980 -2.726 -14.675 1.00 82.94 82 LEU A O 1
ATOM 678 N N . GLU A 1 83 ? 23.409 -1.603 -16.568 1.00 69.25 83 GLU A N 1
ATOM 679 C CA . GLU A 1 83 ? 24.458 -2.504 -17.089 1.00 69.25 83 GLU A CA 1
ATOM 680 C C . GLU A 1 83 ? 25.725 -2.583 -16.211 1.00 69.25 83 GLU A C 1
ATOM 682 O O . GLU A 1 83 ? 26.409 -3.601 -16.189 1.00 69.25 83 GLU A O 1
ATOM 687 N N . ASN A 1 84 ? 26.030 -1.538 -15.434 1.00 68.62 84 ASN A N 1
ATOM 688 C CA . ASN A 1 84 ? 27.289 -1.412 -14.679 1.00 68.62 84 ASN A CA 1
ATOM 689 C C . ASN A 1 84 ? 27.186 -1.863 -13.210 1.00 68.62 84 ASN A C 1
ATOM 691 O O . ASN A 1 84 ? 27.779 -1.247 -12.322 1.00 68.62 84 ASN A O 1
ATOM 695 N N . ARG A 1 85 ? 26.375 -2.880 -12.911 1.00 60.94 85 ARG A N 1
ATOM 696 C CA . ARG A 1 85 ? 26.028 -3.234 -11.526 1.00 60.94 85 ARG A CA 1
ATOM 697 C C . ARG A 1 85 ? 26.846 -4.421 -11.033 1.00 60.94 85 ARG A C 1
ATOM 699 O O . ARG A 1 85 ? 26.878 -5.470 -11.666 1.00 60.94 85 ARG A O 1
ATOM 706 N N . THR A 1 86 ? 27.425 -4.278 -9.845 1.00 60.22 86 THR A N 1
ATOM 707 C CA . THR A 1 86 ? 27.566 -5.430 -8.955 1.00 60.22 86 THR A CA 1
ATOM 708 C C . THR A 1 86 ? 26.163 -5.799 -8.449 1.00 60.22 86 TH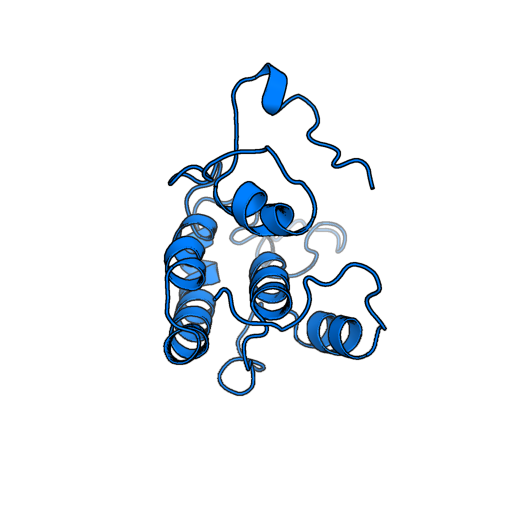R A C 1
ATOM 710 O O . THR A 1 86 ? 25.301 -4.937 -8.264 1.00 60.22 86 THR A O 1
ATOM 713 N N . ASP A 1 87 ? 25.923 -7.084 -8.240 1.00 58.91 87 ASP A N 1
ATOM 714 C CA . ASP A 1 87 ? 24.760 -7.720 -7.596 1.00 58.91 87 ASP A CA 1
ATOM 715 C C . ASP A 1 87 ? 24.183 -7.013 -6.343 1.00 58.91 87 ASP A C 1
ATOM 717 O O . ASP A 1 87 ? 23.036 -7.245 -5.972 1.00 58.91 87 ASP A O 1
ATOM 721 N N . HIS A 1 88 ? 24.922 -6.097 -5.720 1.00 64.12 88 HIS A N 1
ATOM 722 C CA . HIS A 1 88 ? 24.580 -5.424 -4.464 1.00 64.12 88 HIS A CA 1
ATOM 723 C C . HIS A 1 88 ? 23.570 -4.269 -4.568 1.00 64.12 88 HIS A C 1
ATOM 725 O O . HIS A 1 88 ? 23.222 -3.672 -3.550 1.00 64.12 88 HIS A O 1
ATOM 731 N N . PHE A 1 89 ? 23.115 -3.887 -5.762 1.00 72.62 89 PHE A N 1
ATOM 732 C CA . PHE A 1 89 ? 22.334 -2.654 -5.908 1.00 72.62 89 PHE A CA 1
ATOM 733 C C . PHE A 1 89 ? 20.855 -2.843 -6.282 1.00 72.62 89 PHE A C 1
ATOM 735 O O . PHE A 1 89 ? 20.107 -1.862 -6.262 1.00 72.62 89 PHE A O 1
ATOM 742 N N . PHE A 1 90 ? 20.408 -4.058 -6.616 1.00 84.12 90 PHE A N 1
ATOM 743 C CA . PHE A 1 90 ? 19.002 -4.347 -6.919 1.00 84.12 90 PHE A CA 1
ATOM 744 C C . PHE A 1 90 ? 18.483 -5.495 -6.051 1.00 84.12 90 PHE A C 1
ATOM 746 O O . PHE A 1 90 ? 18.855 -6.646 -6.237 1.00 84.12 90 PHE A O 1
ATOM 753 N N . TYR A 1 91 ? 17.579 -5.173 -5.129 1.00 83.31 91 TYR A N 1
ATOM 754 C CA . TYR A 1 91 ? 17.025 -6.123 -4.156 1.00 83.31 91 TYR A CA 1
ATOM 755 C C . TYR A 1 91 ? 15.697 -6.754 -4.606 1.00 83.31 91 TYR A C 1
ATOM 757 O O . TYR A 1 91 ? 15.012 -7.410 -3.820 1.00 83.31 91 TYR A O 1
ATOM 765 N N . GLY A 1 92 ? 15.312 -6.550 -5.868 1.00 88.69 92 GLY A N 1
ATOM 766 C CA . GLY A 1 92 ? 13.998 -6.920 -6.383 1.00 88.69 92 GLY A CA 1
ATOM 767 C C . GLY A 1 92 ? 12.965 -5.801 -6.252 1.00 88.69 92 GLY A C 1
ATOM 768 O O . GLY A 1 92 ? 13.190 -4.766 -5.622 1.00 88.69 92 GLY A O 1
ATOM 769 N N . TYR A 1 93 ? 11.809 -6.028 -6.869 1.00 93.81 93 TYR A N 1
ATOM 770 C CA . TYR A 1 93 ? 10.652 -5.147 -6.776 1.00 93.81 93 TYR A CA 1
ATOM 771 C C . TYR A 1 93 ? 9.639 -5.734 -5.801 1.00 93.81 93 TYR A C 1
ATOM 773 O O . TYR A 1 93 ? 9.058 -6.785 -6.068 1.00 93.81 93 TYR A O 1
ATOM 781 N N . TRP A 1 94 ? 9.428 -5.035 -4.690 1.00 95.12 94 TRP A N 1
ATOM 782 C CA . TRP A 1 94 ? 8.581 -5.491 -3.595 1.00 95.12 94 TRP A CA 1
ATOM 783 C C . TRP A 1 94 ? 7.665 -4.362 -3.130 1.00 95.12 94 TRP A C 1
ATOM 785 O O . TRP A 1 94 ? 8.134 -3.336 -2.636 1.00 95.12 94 TRP A O 1
ATOM 795 N N . SER A 1 95 ? 6.355 -4.564 -3.262 1.00 97.12 95 SER A N 1
ATOM 796 C CA . SER A 1 95 ? 5.341 -3.688 -2.676 1.00 97.12 95 SER A CA 1
ATOM 797 C C . SER A 1 95 ? 5.101 -4.103 -1.225 1.00 97.12 95 SER A C 1
ATOM 799 O O . SER A 1 95 ? 4.165 -4.838 -0.897 1.00 97.12 95 SER A O 1
ATOM 801 N N . TRP A 1 96 ? 5.984 -3.656 -0.335 1.00 96.62 96 TRP A N 1
ATOM 802 C CA . TRP A 1 96 ? 5.877 -3.928 1.102 1.00 96.62 96 TRP A CA 1
ATOM 803 C C . TRP A 1 96 ? 4.591 -3.350 1.691 1.00 96.62 96 TRP A C 1
ATOM 805 O O . TRP A 1 96 ? 3.920 -3.985 2.506 1.00 96.62 96 TRP A O 1
ATOM 815 N N . GLU A 1 97 ? 4.197 -2.174 1.213 1.00 97.12 97 GLU A N 1
ATOM 816 C CA . GLU A 1 97 ? 2.953 -1.522 1.583 1.00 97.12 97 GLU A CA 1
ATOM 817 C C . GLU A 1 97 ? 1.715 -2.344 1.206 1.00 97.12 97 GLU A C 1
ATOM 819 O O . GLU A 1 97 ? 0.748 -2.341 1.964 1.00 97.12 97 GLU A O 1
ATOM 824 N N . ALA A 1 98 ? 1.725 -3.099 0.099 1.00 98.25 98 ALA A N 1
ATOM 825 C CA . ALA A 1 98 ? 0.580 -3.932 -0.263 1.00 98.25 98 ALA A CA 1
ATOM 826 C C . ALA A 1 98 ? 0.357 -5.076 0.733 1.00 98.25 98 ALA A C 1
ATOM 828 O O . ALA A 1 98 ? -0.792 -5.383 1.070 1.00 98.25 98 ALA A O 1
ATOM 829 N N . ALA A 1 99 ? 1.432 -5.696 1.226 1.00 97.69 99 ALA A N 1
ATOM 830 C CA . ALA A 1 99 ? 1.325 -6.696 2.285 1.00 97.69 99 ALA A CA 1
ATOM 831 C C . ALA A 1 99 ? 0.892 -6.067 3.608 1.00 97.69 99 ALA A C 1
ATOM 833 O O . ALA A 1 99 ? -0.035 -6.577 4.231 1.00 97.69 99 ALA A O 1
ATOM 834 N N . ALA A 1 100 ? 1.472 -4.926 3.993 1.00 96.81 100 ALA A N 1
ATOM 835 C CA . ALA A 1 100 ? 1.074 -4.225 5.212 1.00 96.81 100 ALA A CA 1
ATOM 836 C C . ALA A 1 100 ? -0.424 -3.866 5.206 1.00 96.81 100 ALA A C 1
ATOM 838 O O . ALA A 1 100 ? -1.122 -4.144 6.177 1.00 96.81 100 ALA A O 1
ATOM 839 N N . VAL A 1 101 ? -0.943 -3.331 4.093 1.00 97.94 101 VAL A N 1
ATOM 840 C CA . VAL A 1 101 ? -2.374 -3.015 3.935 1.00 97.94 101 VAL A CA 1
ATOM 841 C C . VAL A 1 101 ? -3.239 -4.277 3.939 1.00 97.94 101 VAL A C 1
ATOM 843 O O . VAL A 1 101 ? -4.269 -4.292 4.611 1.00 97.94 101 VAL A O 1
ATOM 846 N N . THR A 1 102 ? -2.832 -5.337 3.228 1.00 97.94 102 THR A N 1
ATOM 847 C CA . THR A 1 102 ? -3.563 -6.620 3.226 1.00 97.94 102 THR A CA 1
ATOM 848 C C . THR A 1 102 ? -3.714 -7.155 4.641 1.00 97.94 102 THR A C 1
ATOM 850 O O . THR A 1 102 ? -4.814 -7.513 5.057 1.00 97.94 102 THR A O 1
ATOM 853 N N . TRP A 1 103 ? -2.603 -7.208 5.369 1.00 95.81 103 TRP A N 1
ATOM 854 C CA . TRP A 1 103 ? -2.552 -7.735 6.718 1.00 95.81 103 TRP A CA 1
ATOM 855 C C . TRP A 1 103 ? -3.375 -6.889 7.686 1.00 95.81 103 TRP A C 1
ATOM 857 O O . TRP A 1 103 ? -4.233 -7.420 8.387 1.00 95.81 103 TRP A O 1
ATOM 867 N N . LEU A 1 104 ? -3.168 -5.570 7.671 1.00 95.25 104 LEU A N 1
ATOM 868 C CA . LEU A 1 104 ? -3.818 -4.646 8.597 1.00 95.25 104 LEU A CA 1
ATOM 869 C C . LEU A 1 104 ? -5.340 -4.635 8.440 1.00 95.25 104 LEU A C 1
ATOM 871 O O . LEU A 1 104 ? -6.067 -4.559 9.425 1.00 95.25 104 LEU A O 1
ATOM 875 N N . LEU A 1 105 ? -5.823 -4.699 7.198 1.00 96.00 105 LEU A N 1
ATOM 876 C CA . LEU A 1 105 ? -7.250 -4.661 6.879 1.00 96.00 105 LEU A CA 1
ATOM 877 C C . LEU A 1 105 ? -7.888 -6.054 6.784 1.00 96.00 105 LEU A C 1
ATOM 879 O O . LEU A 1 105 ? -9.051 -6.142 6.382 1.00 96.00 105 LEU A O 1
ATOM 883 N N . ASN A 1 106 ? -7.140 -7.110 7.129 1.00 95.62 106 ASN A N 1
ATOM 884 C CA . ASN A 1 106 ? -7.540 -8.513 7.034 1.00 95.62 106 ASN A CA 1
ATOM 885 C C . ASN A 1 106 ? -8.198 -8.859 5.681 1.00 95.62 106 ASN A C 1
ATOM 887 O O . ASN A 1 106 ? -9.289 -9.425 5.619 1.00 95.62 106 ASN A O 1
ATOM 891 N N . ILE A 1 107 ? -7.558 -8.444 4.585 1.00 97.62 107 ILE A N 1
ATOM 892 C CA . ILE A 1 107 ? -8.070 -8.651 3.226 1.00 97.62 107 ILE A CA 1
ATOM 893 C C . ILE A 1 107 ? -7.777 -10.096 2.797 1.00 97.62 107 ILE A C 1
ATOM 895 O O . ILE A 1 107 ? -6.653 -10.581 2.959 1.00 97.62 107 ILE A O 1
ATOM 899 N N . ASP A 1 108 ? -8.775 -10.768 2.214 1.00 97.00 108 ASP A N 1
ATOM 900 C CA . ASP A 1 108 ? -8.547 -12.017 1.485 1.00 97.00 108 ASP A CA 1
ATOM 901 C C . ASP A 1 108 ? -7.752 -11.729 0.203 1.00 97.00 108 ASP A C 1
ATOM 903 O O . ASP A 1 108 ? -8.226 -11.065 -0.724 1.00 97.00 108 ASP A O 1
ATOM 907 N N . ASP A 1 109 ? -6.520 -12.224 0.174 1.00 98.19 109 ASP A N 1
ATOM 908 C CA . ASP A 1 109 ? -5.556 -12.019 -0.900 1.00 98.19 109 ASP A CA 1
ATOM 909 C C . ASP A 1 109 ? -5.577 -13.121 -1.961 1.00 98.19 109 ASP A C 1
ATOM 911 O O . ASP A 1 109 ? -4.811 -13.047 -2.921 1.00 98.19 109 ASP A O 1
ATOM 915 N N . SER A 1 110 ? -6.475 -14.106 -1.846 1.00 97.94 110 SER A N 1
ATOM 916 C CA . SER A 1 110 ? -6.610 -15.228 -2.786 1.00 97.94 110 SER A CA 1
ATOM 917 C C . SER A 1 110 ? -6.623 -14.795 -4.261 1.00 97.94 110 SER A C 1
ATOM 919 O O . SER A 1 110 ? -5.964 -15.405 -5.098 1.00 97.94 110 SER A O 1
ATOM 921 N N . SER A 1 111 ? -7.309 -13.692 -4.574 1.00 98.25 111 SER A N 1
ATOM 922 C CA . SER A 1 111 ? -7.462 -13.171 -5.942 1.00 98.25 111 SER A CA 1
ATOM 923 C C . SER A 1 111 ? -6.230 -12.465 -6.529 1.00 98.25 111 SER A C 1
ATOM 925 O O . SER A 1 111 ? -6.191 -12.217 -7.736 1.00 98.25 111 SER A O 1
ATOM 927 N N . TYR A 1 112 ? -5.237 -12.102 -5.713 1.00 98.44 112 TYR A N 1
ATOM 928 C CA . TYR A 1 112 ? -4.060 -11.349 -6.167 1.00 98.44 112 TYR A CA 1
ATOM 929 C C . TYR A 1 112 ? -2.726 -11.863 -5.619 1.00 98.44 112 TYR A C 1
ATOM 931 O O . TYR A 1 112 ? -1.689 -11.261 -5.896 1.00 98.44 112 TYR A O 1
ATOM 939 N N . ARG A 1 113 ? -2.732 -12.986 -4.895 1.00 97.69 113 ARG A N 1
ATOM 940 C CA . ARG A 1 113 ? -1.551 -13.574 -4.249 1.00 97.69 113 ARG A CA 1
ATOM 941 C C . ARG A 1 113 ? -0.396 -13.864 -5.210 1.00 97.69 113 ARG A C 1
ATOM 943 O O . ARG A 1 113 ? 0.762 -13.771 -4.814 1.00 97.69 113 ARG A O 1
ATOM 950 N N . ASP A 1 114 ? -0.717 -14.188 -6.457 1.00 97.69 114 ASP A N 1
ATOM 951 C CA . ASP A 1 114 ? 0.266 -14.536 -7.487 1.00 97.69 114 ASP A CA 1
ATOM 952 C C . ASP A 1 114 ? 0.655 -13.351 -8.383 1.00 97.69 114 ASP A C 1
ATOM 954 O O . ASP A 1 114 ? 1.405 -13.518 -9.347 1.00 97.69 114 ASP A O 1
ATOM 958 N N . LYS A 1 115 ? 0.157 -12.140 -8.095 1.00 97.88 115 LYS A N 1
ATOM 959 C CA . LYS A 1 115 ? 0.533 -10.954 -8.867 1.00 97.88 115 LYS A CA 1
ATOM 960 C C . LYS A 1 115 ? 1.990 -10.556 -8.596 1.00 97.88 115 LYS A C 1
ATOM 962 O O . LYS A 1 115 ? 2.475 -10.710 -7.472 1.00 97.88 115 LYS A O 1
ATOM 967 N N . PRO A 1 116 ? 2.684 -9.983 -9.598 1.00 96.44 116 PRO A N 1
ATOM 968 C CA . PRO A 1 116 ? 4.024 -9.441 -9.414 1.00 96.44 116 PRO A CA 1
ATOM 969 C C . PRO A 1 116 ? 4.103 -8.449 -8.249 1.00 96.44 116 PRO A C 1
ATOM 971 O O . PRO A 1 116 ? 3.132 -7.764 -7.927 1.00 96.44 116 PRO A O 1
ATOM 974 N N . PHE A 1 117 ? 5.292 -8.350 -7.652 1.00 96.38 117 PHE A N 1
ATOM 975 C CA . PHE A 1 117 ? 5.645 -7.404 -6.581 1.00 96.38 117 PHE A CA 1
ATOM 976 C C . PHE A 1 117 ? 4.955 -7.639 -5.233 1.00 96.38 117 PHE A C 1
ATOM 978 O O . PHE A 1 117 ? 5.378 -7.052 -4.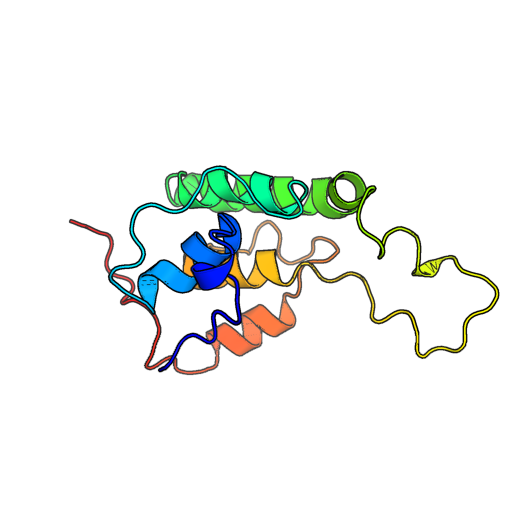237 1.00 96.38 117 PHE A O 1
ATOM 985 N N . TYR A 1 118 ? 3.930 -8.490 -5.168 1.00 98.31 118 TYR A N 1
ATOM 986 C CA . TYR A 1 118 ? 3.241 -8.817 -3.929 1.00 98.31 118 TYR A CA 1
ATOM 987 C C . TYR A 1 118 ? 4.069 -9.788 -3.068 1.00 98.31 118 TYR A C 1
ATOM 989 O O . TYR A 1 118 ? 4.336 -10.912 -3.503 1.00 98.31 118 TYR A O 1
ATOM 997 N N . PRO A 1 119 ? 4.469 -9.418 -1.837 1.00 97.00 119 PRO A N 1
ATOM 998 C CA . PRO A 1 119 ? 5.299 -10.282 -1.007 1.00 97.00 119 PRO A CA 1
ATOM 999 C C . PRO A 1 119 ? 4.429 -11.303 -0.254 1.00 97.00 119 PRO A C 1
ATOM 1001 O O . PRO A 1 119 ? 4.248 -11.221 0.962 1.00 97.00 119 PRO A O 1
ATOM 1004 N N . ARG A 1 120 ? 3.881 -12.286 -0.983 1.00 96.50 120 ARG A N 1
ATOM 1005 C CA . ARG A 1 120 ? 2.986 -13.325 -0.432 1.00 96.50 120 ARG A CA 1
ATOM 1006 C C . ARG A 1 120 ? 3.611 -14.100 0.734 1.00 96.50 120 ARG A C 1
ATOM 1008 O O . ARG A 1 120 ? 2.924 -14.416 1.698 1.00 96.50 120 ARG A O 1
ATOM 1015 N N . ASP A 1 121 ? 4.916 -14.363 0.672 1.00 95.38 121 ASP A N 1
ATOM 1016 C CA . ASP A 1 121 ? 5.596 -15.176 1.681 1.00 95.38 121 ASP A CA 1
ATOM 1017 C C . ASP A 1 121 ? 5.717 -14.400 3.006 1.00 95.38 121 ASP A C 1
ATOM 1019 O O . ASP A 1 121 ? 5.590 -14.984 4.084 1.00 95.38 121 ASP A O 1
ATOM 1023 N N . LEU A 1 122 ? 5.849 -13.065 2.940 1.00 94.44 122 LEU A N 1
ATOM 1024 C CA . LEU A 1 122 ? 5.764 -12.195 4.117 1.00 94.44 122 LEU A CA 1
ATOM 1025 C C . LEU A 1 122 ? 4.356 -12.230 4.726 1.00 94.44 122 LEU A C 1
ATOM 1027 O O . LEU A 1 122 ? 4.213 -12.280 5.945 1.00 94.44 122 LEU A O 1
ATOM 1031 N N . MET A 1 123 ? 3.316 -12.243 3.889 1.00 94.88 123 MET A N 1
ATOM 1032 C CA . MET A 1 123 ? 1.931 -12.374 4.348 1.00 94.88 123 MET A CA 1
ATOM 1033 C C . MET A 1 123 ? 1.655 -13.719 5.017 1.00 94.88 123 MET A C 1
ATOM 1035 O O . MET A 1 123 ? 0.995 -13.764 6.055 1.00 94.88 123 MET A O 1
ATOM 1039 N N . ASP A 1 124 ? 2.179 -14.811 4.460 1.00 94.19 124 ASP A N 1
ATOM 1040 C CA . ASP A 1 124 ? 2.087 -16.132 5.085 1.00 94.19 124 ASP A CA 1
ATOM 1041 C C . ASP A 1 124 ? 2.791 -16.166 6.436 1.00 94.19 124 ASP A C 1
ATOM 1043 O O . ASP A 1 124 ? 2.243 -16.687 7.409 1.00 94.19 124 ASP A O 1
ATOM 1047 N N . PHE A 1 125 ? 3.985 -15.581 6.517 1.00 93.56 125 PHE A N 1
ATOM 1048 C CA . PHE A 1 125 ? 4.709 -15.453 7.774 1.00 93.56 125 PHE A CA 1
ATOM 1049 C C . PHE A 1 125 ? 3.906 -14.652 8.812 1.00 93.56 125 PHE A C 1
ATOM 1051 O O . PHE A 1 125 ? 3.727 -15.105 9.945 1.00 93.56 125 PHE A O 1
ATOM 1058 N N . ALA A 1 126 ? 3.356 -13.502 8.416 1.00 90.94 126 ALA A N 1
ATOM 1059 C CA . ALA A 1 126 ? 2.575 -12.637 9.292 1.00 90.94 126 ALA A CA 1
ATOM 1060 C C . ALA A 1 126 ? 1.278 -13.299 9.798 1.00 90.94 126 ALA A C 1
ATOM 1062 O O . ALA A 1 126 ? 0.882 -13.057 10.933 1.00 90.94 126 ALA A O 1
ATOM 1063 N N . ARG A 1 127 ? 0.631 -14.160 8.997 1.00 88.75 127 ARG A N 1
ATOM 1064 C CA . ARG A 1 127 ? -0.563 -14.932 9.404 1.00 88.75 127 ARG A CA 1
ATOM 1065 C C . ARG A 1 127 ? -0.247 -16.094 10.350 1.00 88.75 127 ARG A C 1
ATOM 1067 O O . ARG A 1 127 ? -1.101 -16.483 11.139 1.00 88.75 127 ARG A O 1
ATOM 1074 N N . ARG A 1 128 ? 0.955 -16.672 10.257 1.00 89.88 128 ARG A N 1
ATOM 1075 C CA . ARG A 1 128 ? 1.411 -17.775 11.129 1.00 89.88 128 ARG A CA 1
ATOM 1076 C C . ARG A 1 128 ? 1.942 -17.289 12.473 1.00 89.88 128 ARG A C 1
ATOM 1078 O O . ARG A 1 128 ? 2.058 -18.087 13.399 1.00 89.88 128 ARG A O 1
ATOM 1085 N N . THR A 1 129 ? 2.295 -16.013 12.565 1.00 84.25 129 THR A N 1
ATOM 1086 C CA . THR A 1 129 ? 2.863 -15.426 13.776 1.00 84.25 129 THR A CA 1
ATOM 1087 C C . THR A 1 129 ? 1.724 -14.907 14.659 1.00 84.25 129 THR A C 1
ATOM 1089 O O . THR A 1 129 ? 0.953 -14.064 14.197 1.00 84.25 129 THR A O 1
ATOM 1092 N N . PRO A 1 130 ? 1.584 -15.387 15.910 1.00 69.50 130 PRO A N 1
ATOM 1093 C CA . PRO A 1 130 ? 0.623 -14.833 16.858 1.00 69.50 130 PRO A CA 1
ATOM 1094 C C . PRO A 1 130 ? 0.892 -13.339 17.031 1.00 69.50 130 PRO A C 1
ATOM 1096 O O . PRO A 1 130 ? 2.036 -12.945 17.263 1.00 69.50 130 PRO A O 1
ATOM 1099 N N . ASN A 1 131 ? -0.139 -12.509 16.886 1.00 65.62 131 ASN A N 1
ATOM 1100 C CA . ASN A 1 131 ? 0.021 -11.069 17.014 1.00 65.62 131 ASN A CA 1
ATOM 1101 C C . ASN A 1 131 ? -0.686 -10.541 18.264 1.00 65.62 131 ASN A C 1
ATOM 1103 O O . ASN A 1 131 ? -1.880 -10.255 18.224 1.00 65.62 131 ASN A O 1
ATOM 1107 N N . ASP A 1 132 ? 0.079 -10.331 19.334 1.00 64.50 132 ASP A N 1
ATOM 1108 C CA . ASP A 1 132 ? -0.395 -9.675 20.562 1.00 64.50 132 ASP A CA 1
ATOM 1109 C C . ASP A 1 132 ? -0.719 -8.181 20.356 1.00 64.50 132 ASP A C 1
ATOM 1111 O O . ASP A 1 132 ? -1.327 -7.547 21.216 1.00 64.50 132 ASP A O 1
ATOM 1115 N N . ALA A 1 133 ? -0.314 -7.602 19.219 1.00 57.47 133 ALA A N 1
ATOM 1116 C CA . ALA A 1 133 ? -0.520 -6.199 18.874 1.00 57.47 133 ALA A CA 1
ATOM 1117 C C . ALA A 1 133 ? -1.571 -5.974 17.773 1.00 57.47 133 ALA A C 1
ATOM 1119 O O . ALA A 1 133 ? -1.853 -4.818 17.465 1.00 57.47 133 ALA A O 1
ATOM 1120 N N . ALA A 1 134 ? -2.141 -7.019 17.153 1.00 58.47 134 ALA A N 1
ATOM 1121 C CA . ALA A 1 134 ? -3.137 -6.845 16.089 1.00 58.47 134 ALA A CA 1
ATOM 1122 C C . ALA A 1 134 ? -4.354 -6.106 16.653 1.00 58.47 134 ALA A C 1
ATOM 1124 O O . ALA A 1 134 ? -4.836 -6.488 17.723 1.00 58.47 134 ALA A O 1
ATOM 1125 N N . PRO A 1 135 ? -4.912 -5.110 15.941 1.00 55.94 135 PRO A N 1
ATOM 1126 C CA . PRO A 1 135 ? -6.247 -4.651 16.279 1.00 55.94 135 PRO A CA 1
ATOM 1127 C C . PRO A 1 135 ? -7.190 -5.857 16.233 1.00 55.94 135 PRO A C 1
ATOM 1129 O O . PRO A 1 135 ? -7.178 -6.628 15.270 1.00 55.94 135 PRO A O 1
ATOM 1132 N N . SER A 1 136 ? -7.965 -6.041 17.306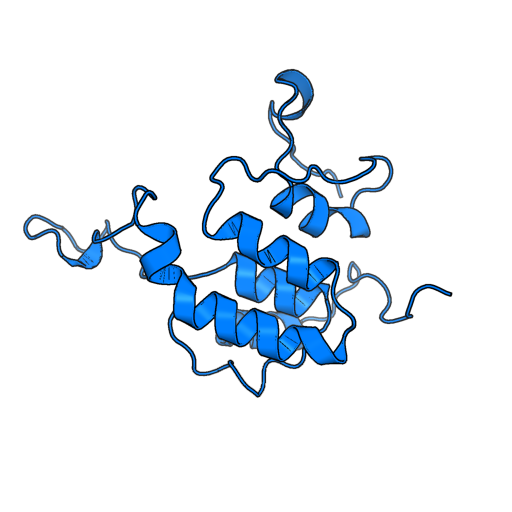 1.00 53.94 136 SER A N 1
ATOM 1133 C CA . SER A 1 136 ? -8.984 -7.089 17.384 1.00 53.94 136 SER A CA 1
ATOM 1134 C C . SER A 1 136 ? -9.820 -7.068 16.107 1.00 53.94 136 SER A C 1
ATOM 1136 O O . SER A 1 136 ? -10.242 -6.002 15.662 1.00 53.94 136 SER A O 1
ATOM 1138 N N . SER A 1 137 ? -10.079 -8.238 15.524 1.00 53.19 137 SER A N 1
ATOM 1139 C CA . SER A 1 137 ? -10.836 -8.422 14.279 1.00 53.19 137 SER A CA 1
ATOM 1140 C C .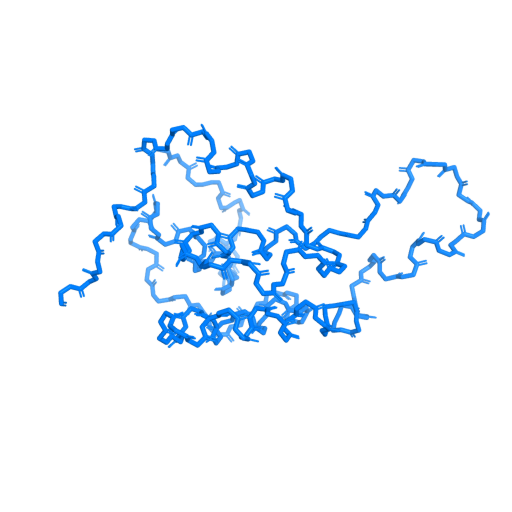 SER A 1 137 ? -12.317 -8.012 14.375 1.00 53.19 137 SER A C 1
ATOM 1142 O O . SER A 1 137 ? -13.124 -8.411 13.536 1.00 53.19 137 SER A O 1
ATOM 1144 N N . ALA A 1 138 ? -12.701 -7.272 15.415 1.00 35.19 138 ALA A N 1
ATOM 1145 C CA . ALA A 1 138 ? -14.048 -6.780 15.615 1.00 35.19 138 ALA A CA 1
ATOM 1146 C C . ALA A 1 138 ? -14.303 -5.587 14.675 1.00 35.19 138 ALA A C 1
ATOM 1148 O O . ALA A 1 138 ? -13.536 -4.620 14.691 1.00 35.19 138 ALA A O 1
ATOM 1149 N N . PRO A 1 139 ? -15.362 -5.625 13.852 1.00 31.50 139 PRO A N 1
ATOM 1150 C CA . PRO A 1 139 ? -15.746 -4.469 13.058 1.00 31.50 139 PRO A CA 1
ATOM 1151 C C . PRO A 1 139 ? -16.142 -3.312 13.996 1.00 31.50 139 PRO A C 1
ATOM 1153 O O . PRO A 1 139 ? -16.682 -3.571 15.077 1.00 31.50 139 PRO A O 1
ATOM 1156 N N . PRO A 1 140 ? -15.878 -2.047 13.623 1.00 38.31 140 PRO A N 1
ATOM 1157 C CA . PRO A 1 140 ? -16.392 -0.912 14.379 1.00 38.31 140 PRO A CA 1
ATOM 1158 C C . PRO A 1 140 ? -17.929 -0.973 14.405 1.00 38.31 140 PRO A C 1
ATOM 1160 O O . PRO A 1 140 ? -18.550 -1.217 13.368 1.00 38.31 140 PRO A O 1
ATOM 1163 N N . LEU A 1 141 ? -18.497 -0.817 15.608 1.00 33.09 141 LEU A N 1
ATOM 1164 C CA . LEU A 1 141 ? -19.940 -0.704 15.861 1.00 33.09 141 LEU A CA 1
ATOM 1165 C C . LEU A 1 141 ? -20.540 0.529 15.179 1.00 33.09 141 LEU A C 1
ATOM 1167 O O . LEU A 1 141 ? -19.852 1.576 15.155 1.00 33.09 141 LEU A O 1
#

Secondary structure (DSSP, 8-state):
-----TTTTTTT---HHHHHHHTTTSTT--SPPS--TT-TTGGGGHHHHSS-GGGHHHHHHHHHHHHHHHTTTSTTTTGGG-TT--GGG------HHHHHHHHHTT---TTTTTSTT--HHHHHHHHHS--TTSPPSPPP-

InterPro domains:
  IPR015025 PoNi, C-terminal [PF08929] (14-122)
  IPR028983 PA2201-like, C-terminal [G3DSA:1.10.3920.10] (2-131)
  IPR028983 PA2201-like, C-terminal [SSF140731] (12-128)